Protein AF-A0A836V8T8-F1 (afdb_monomer_lite)

Radius of gyration: 17.78 Å; chains: 1; bounding box: 38×40×52 Å

Structure (mmCIF, N/CA/C/O backbone):
data_AF-A0A836V8T8-F1
#
_entry.id   AF-A0A836V8T8-F1
#
loop_
_atom_site.group_PDB
_atom_site.id
_atom_site.type_symbol
_atom_site.label_atom_id
_atom_site.label_alt_id
_atom_site.label_comp_id
_atom_site.label_asym_id
_atom_site.label_entity_id
_atom_site.label_seq_id
_atom_site.pdbx_PDB_ins_code
_atom_site.Cartn_x
_atom_site.Cartn_y
_atom_site.Cartn_z
_atom_site.occupancy
_atom_site.B_iso_or_equiv
_atom_site.auth_seq_id
_atom_site.auth_comp_id
_atom_site.auth_asym_id
_atom_site.auth_atom_id
_atom_site.pdbx_PDB_model_num
ATOM 1 N N . MET A 1 1 ? 6.131 17.031 -3.595 1.00 40.25 1 MET A N 1
ATOM 2 C CA . MET A 1 1 ? 5.279 16.544 -2.490 1.00 40.25 1 MET A CA 1
ATOM 3 C C . MET A 1 1 ? 6.174 15.685 -1.620 1.00 40.25 1 MET A C 1
ATOM 5 O O . MET A 1 1 ? 6.886 14.869 -2.182 1.00 40.25 1 MET A O 1
ATOM 9 N N . SER A 1 2 ? 6.273 15.954 -0.319 1.00 42.31 2 SER A N 1
ATOM 10 C CA . SER A 1 2 ? 7.104 15.140 0.577 1.00 42.31 2 SER A CA 1
ATOM 11 C C . SER A 1 2 ? 6.398 13.811 0.820 1.00 42.31 2 SER A C 1
ATOM 13 O O . SER A 1 2 ? 5.284 13.827 1.346 1.00 42.31 2 SER A O 1
ATOM 15 N N . ASP A 1 3 ? 7.026 12.704 0.430 1.00 48.69 3 ASP A N 1
ATOM 16 C CA . ASP A 1 3 ? 6.545 11.359 0.740 1.00 48.69 3 ASP A CA 1
ATOM 17 C C . ASP A 1 3 ? 6.475 11.228 2.273 1.00 48.69 3 ASP A C 1
ATOM 19 O O . ASP A 1 3 ? 7.475 11.377 2.979 1.00 48.69 3 ASP A O 1
ATOM 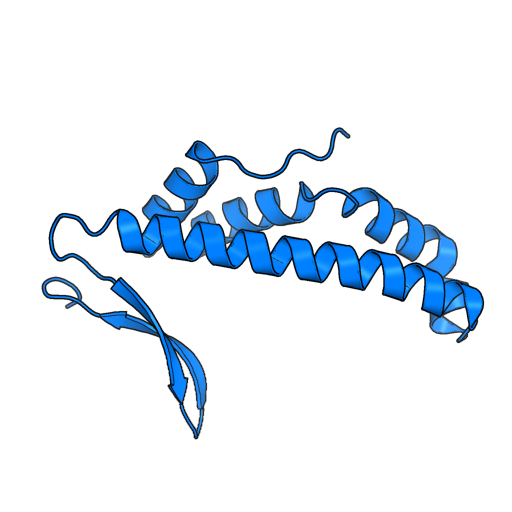23 N N . LYS A 1 4 ? 5.262 11.071 2.807 1.00 56.50 4 LYS A N 1
ATOM 24 C CA . LYS A 1 4 ? 5.008 10.893 4.238 1.00 56.50 4 LYS A CA 1
ATOM 25 C C . LYS A 1 4 ? 4.372 9.528 4.419 1.00 56.50 4 LYS A C 1
ATOM 27 O O . LYS A 1 4 ? 3.202 9.343 4.090 1.00 56.50 4 LYS A O 1
ATOM 32 N N . THR A 1 5 ? 5.123 8.603 5.004 1.00 63.19 5 THR A N 1
ATOM 33 C CA . THR A 1 5 ? 4.573 7.341 5.494 1.00 63.19 5 THR A CA 1
ATOM 34 C C . THR A 1 5 ? 3.482 7.622 6.524 1.00 63.19 5 THR A C 1
ATOM 36 O O . THR A 1 5 ? 3.615 8.533 7.349 1.00 63.19 5 THR A O 1
ATOM 39 N N . CYS A 1 6 ? 2.407 6.836 6.506 1.00 70.44 6 CYS A N 1
ATOM 40 C CA . CYS A 1 6 ? 1.435 6.887 7.590 1.00 70.44 6 CYS A CA 1
ATOM 41 C C . CYS A 1 6 ? 2.095 6.542 8.924 1.00 70.44 6 CYS A C 1
ATOM 43 O O . CYS A 1 6 ? 2.920 5.636 9.012 1.00 70.44 6 CYS A O 1
ATOM 45 N N . GLY A 1 7 ? 1.749 7.317 9.946 1.00 68.75 7 GLY A N 1
ATOM 46 C CA . GLY A 1 7 ? 2.189 7.115 11.312 1.00 68.75 7 GLY A CA 1
ATOM 47 C C . GLY A 1 7 ? 1.087 6.499 12.176 1.00 68.75 7 GLY A C 1
ATOM 48 O O . GLY A 1 7 ? -0.025 6.246 11.700 1.00 68.75 7 GLY A O 1
ATOM 49 N N . PRO A 1 8 ? 1.370 6.315 13.476 1.00 68.75 8 PRO A N 1
ATOM 50 C CA . PRO A 1 8 ? 0.461 5.658 14.414 1.00 68.75 8 PRO A CA 1
ATOM 51 C C . PRO A 1 8 ? -0.963 6.233 14.408 1.00 68.75 8 PRO A C 1
ATOM 53 O O . PRO A 1 8 ? -1.926 5.482 14.318 1.00 68.75 8 PRO A O 1
ATOM 56 N N . ALA A 1 9 ? -1.112 7.562 14.377 1.00 73.12 9 ALA A N 1
ATOM 57 C CA . ALA A 1 9 ? -2.424 8.214 14.372 1.00 73.12 9 ALA A CA 1
ATOM 58 C C . ALA A 1 9 ? -3.270 7.899 13.120 1.00 73.12 9 ALA A C 1
ATOM 60 O O . ALA A 1 9 ? -4.497 7.833 13.203 1.00 73.12 9 ALA A O 1
ATOM 61 N N . GLN A 1 10 ? -2.646 7.696 11.953 1.00 79.94 10 GLN A N 1
ATOM 62 C CA . GLN A 1 10 ? -3.378 7.277 10.754 1.00 79.94 10 GLN A CA 1
ATOM 63 C C . GLN A 1 10 ? -3.787 5.807 10.827 1.00 79.94 10 GLN A C 1
ATOM 65 O O . GLN A 1 10 ? -4.901 5.474 10.425 1.00 79.94 10 GLN A O 1
ATOM 70 N N . PHE A 1 11 ? -2.929 4.940 11.369 1.00 75.06 11 PHE A N 1
ATOM 71 C CA . PHE A 1 11 ? -3.286 3.539 11.607 1.00 75.06 11 PHE A CA 1
ATOM 72 C C . PHE A 1 11 ? -4.447 3.422 12.590 1.00 75.06 11 PHE A C 1
ATOM 74 O O . PHE A 1 11 ? -5.369 2.644 12.360 1.00 75.06 11 PHE A O 1
ATOM 81 N N . ASP A 1 12 ? -4.460 4.272 13.613 1.00 69.25 12 ASP A N 1
ATOM 82 C CA . ASP A 1 12 ? -5.550 4.361 14.576 1.00 69.25 12 ASP A CA 1
ATOM 83 C C . ASP A 1 12 ? -6.872 4.767 13.915 1.00 69.25 12 ASP A C 1
ATOM 85 O O . ASP A 1 12 ? -7.904 4.147 14.161 1.00 69.25 12 ASP A O 1
ATOM 89 N N . ALA A 1 13 ? -6.846 5.772 13.036 1.00 77.69 13 ALA A N 1
ATOM 90 C CA . ALA A 1 13 ? -8.029 6.196 12.292 1.00 77.69 13 ALA A CA 1
ATOM 91 C C . ALA A 1 13 ? -8.547 5.096 11.347 1.00 77.69 13 ALA A C 1
ATOM 93 O O . ALA A 1 13 ? -9.757 4.889 11.254 1.00 77.69 13 ALA A O 1
ATOM 94 N N . ILE A 1 14 ? -7.645 4.369 10.676 1.00 75.38 14 ILE A N 1
ATOM 95 C CA . ILE A 1 14 ? -7.999 3.228 9.818 1.00 75.38 14 ILE A CA 1
ATOM 96 C C . ILE A 1 14 ? -8.662 2.128 10.651 1.00 75.38 14 ILE A C 1
ATOM 98 O O . ILE A 1 14 ? -9.737 1.655 10.285 1.00 75.38 14 ILE A O 1
ATOM 102 N N . ALA A 1 15 ? -8.060 1.757 11.782 1.00 71.25 15 ALA A N 1
ATOM 103 C CA . ALA A 1 15 ? -8.590 0.726 12.668 1.00 71.25 15 ALA A CA 1
ATOM 104 C C . ALA A 1 15 ? -9.988 1.087 13.197 1.00 71.25 15 ALA A C 1
ATOM 106 O O . ALA A 1 15 ? -10.884 0.246 13.176 1.00 71.25 15 ALA A O 1
ATOM 107 N N . THR A 1 16 ? -10.212 2.342 13.599 1.00 76.56 16 THR A N 1
ATOM 108 C CA . THR A 1 16 ? -11.538 2.820 14.024 1.00 76.56 16 THR A CA 1
ATOM 109 C C . THR A 1 16 ? -12.582 2.650 12.921 1.00 76.56 16 THR A C 1
ATOM 111 O O . THR A 1 16 ? -13.634 2.068 13.165 1.00 76.56 16 THR A O 1
ATOM 114 N N . GLN A 1 17 ? -12.285 3.081 11.690 1.00 77.06 17 GLN A N 1
ATOM 115 C CA . GLN A 1 17 ? -13.235 2.961 10.576 1.00 77.06 17 GLN A CA 1
ATOM 116 C C . GLN A 1 17 ? -13.510 1.503 10.181 1.00 77.06 17 GLN A C 1
ATOM 118 O O . GLN A 1 17 ? -14.641 1.165 9.835 1.00 77.06 17 GLN A O 1
ATOM 123 N N . LEU A 1 18 ? -12.503 0.625 10.260 1.00 72.88 18 LEU A N 1
ATOM 124 C CA . LEU A 1 18 ? -12.687 -0.812 10.041 1.00 72.88 18 LEU A CA 1
ATOM 125 C C . LEU A 1 18 ? -13.603 -1.435 11.105 1.00 72.88 18 LEU A C 1
ATOM 127 O O . LEU A 1 18 ? -14.496 -2.203 10.749 1.00 72.88 18 LEU A O 1
ATOM 131 N N . ASN A 1 19 ? -13.431 -1.061 12.376 1.00 66.56 19 ASN A N 1
ATOM 132 C CA . ASN A 1 19 ? -14.265 -1.535 13.487 1.00 66.56 19 ASN A CA 1
ATOM 133 C C . ASN A 1 19 ? -15.711 -1.029 13.409 1.00 66.56 19 ASN A C 1
ATOM 135 O O . ASN A 1 19 ? -16.634 -1.737 13.794 1.00 66.56 19 ASN A O 1
ATOM 139 N N . GLU A 1 20 ? -15.921 0.170 12.871 1.00 76.06 20 GLU A N 1
ATOM 140 C CA . GLU A 1 20 ? -17.251 0.733 12.606 1.00 76.06 20 GLU A CA 1
ATOM 141 C C . GLU A 1 20 ? -17.924 0.118 11.361 1.00 76.06 20 GLU A C 1
ATOM 143 O O . GLU A 1 20 ? -19.030 0.508 10.991 1.00 76.06 20 GLU A O 1
ATOM 148 N N . GLY A 1 21 ? -17.260 -0.821 10.670 1.00 72.50 21 GLY A N 1
ATOM 149 C CA . GLY A 1 21 ? -17.741 -1.406 9.416 1.00 72.50 21 GLY A CA 1
ATOM 150 C C . GLY A 1 21 ? -17.694 -0.440 8.224 1.00 72.50 21 GLY A C 1
ATOM 151 O O . GLY A 1 21 ? -18.146 -0.780 7.127 1.00 72.50 21 GLY A O 1
ATOM 152 N N . ASN A 1 22 ? -17.113 0.750 8.393 1.00 78.44 22 ASN A N 1
ATOM 153 C CA . ASN A 1 22 ? -17.041 1.791 7.375 1.00 78.44 22 ASN A CA 1
ATOM 154 C C . ASN A 1 22 ? -15.874 1.553 6.406 1.00 78.44 22 ASN A C 1
ATOM 156 O O . ASN A 1 22 ? -14.855 2.252 6.396 1.00 78.44 22 ASN A O 1
ATOM 160 N N . ARG A 1 23 ? -16.042 0.546 5.543 1.00 77.62 23 ARG A N 1
ATOM 161 C CA . ARG A 1 23 ? -15.024 0.131 4.564 1.00 77.62 23 ARG A CA 1
ATOM 162 C C . ARG A 1 23 ? -14.623 1.249 3.597 1.00 77.62 23 ARG A C 1
ATOM 164 O O . ARG A 1 23 ? -13.455 1.347 3.238 1.00 77.62 23 ARG A O 1
ATOM 171 N N . ASN A 1 24 ? -15.552 2.124 3.209 1.00 81.75 24 ASN A N 1
ATOM 172 C CA . ASN A 1 24 ? -15.264 3.226 2.284 1.00 81.75 24 ASN A CA 1
ATOM 173 C C . ASN A 1 24 ? -14.346 4.286 2.914 1.00 81.75 24 ASN A C 1
ATOM 175 O O . ASN A 1 24 ? -13.391 4.744 2.277 1.00 81.75 24 ASN A O 1
ATOM 179 N N . ALA A 1 25 ? -14.599 4.655 4.172 1.00 76.12 25 ALA A N 1
ATOM 180 C CA . ALA A 1 25 ? -13.731 5.576 4.898 1.00 76.12 25 ALA A CA 1
ATOM 181 C C . ALA A 1 25 ? -12.362 4.952 5.200 1.00 76.12 25 ALA A C 1
ATOM 183 O O . ALA A 1 25 ? -11.341 5.609 4.984 1.00 76.12 25 ALA A O 1
ATOM 184 N N . ALA A 1 26 ? -12.323 3.677 5.606 1.00 73.88 26 ALA A N 1
ATOM 185 C CA . ALA A 1 26 ? -11.071 2.950 5.806 1.00 73.88 26 ALA A CA 1
ATOM 186 C C . ALA A 1 26 ? -10.226 2.908 4.519 1.00 73.88 26 ALA A C 1
ATOM 188 O O . ALA A 1 26 ? -9.061 3.299 4.544 1.00 73.88 26 ALA A O 1
ATOM 189 N N . ASN A 1 27 ? -10.821 2.556 3.373 1.00 78.12 27 ASN A N 1
ATOM 190 C CA . ASN A 1 27 ? -10.133 2.536 2.075 1.00 78.12 27 ASN A CA 1
ATOM 191 C C . ASN A 1 27 ? -9.604 3.917 1.673 1.00 78.12 27 ASN A C 1
ATOM 193 O O . ASN A 1 27 ? -8.501 4.035 1.147 1.00 78.12 27 ASN A O 1
ATOM 197 N N . THR A 1 28 ? -10.355 4.982 1.959 1.00 87.31 28 THR A N 1
ATOM 198 C CA . THR A 1 28 ? -9.903 6.355 1.691 1.00 87.31 28 THR A CA 1
ATOM 199 C C . THR A 1 28 ? -8.653 6.702 2.503 1.00 87.31 28 THR A C 1
ATOM 201 O O . THR A 1 28 ? -7.737 7.343 1.988 1.00 87.31 28 THR A O 1
ATOM 204 N N . LEU A 1 29 ? -8.596 6.283 3.769 1.00 83.62 29 LEU A N 1
ATOM 205 C CA . LEU A 1 29 ? -7.439 6.502 4.636 1.00 83.62 29 LEU A CA 1
ATOM 206 C C . LEU A 1 29 ? -6.240 5.641 4.217 1.00 83.62 29 LEU A C 1
ATOM 208 O O . LEU A 1 29 ? -5.128 6.158 4.141 1.00 83.62 29 LEU A O 1
ATOM 212 N N . ILE A 1 30 ? -6.469 4.373 3.869 1.00 81.19 30 ILE A N 1
ATOM 213 C CA . ILE A 1 30 ? -5.435 3.459 3.365 1.00 81.19 30 ILE A CA 1
ATOM 214 C C . ILE A 1 30 ? -4.829 4.002 2.067 1.00 81.19 30 ILE A C 1
ATOM 216 O O . ILE A 1 30 ? -3.613 4.131 1.976 1.00 81.19 30 ILE A O 1
ATOM 220 N N . ASN A 1 31 ? -5.652 4.442 1.110 1.00 81.50 31 ASN A N 1
ATOM 221 C CA . ASN A 1 31 ? -5.168 5.021 -0.146 1.00 81.50 31 ASN A CA 1
ATOM 222 C C . ASN A 1 31 ? -4.294 6.261 0.083 1.00 81.50 31 ASN A C 1
ATOM 224 O O . ASN A 1 31 ? -3.295 6.448 -0.607 1.00 81.50 31 ASN A O 1
ATOM 228 N N . LYS A 1 32 ? -4.624 7.096 1.078 1.00 83.75 32 LYS A N 1
ATOM 229 C CA . LYS A 1 32 ? -3.769 8.230 1.466 1.00 83.75 32 LYS A CA 1
ATOM 230 C C . LYS A 1 32 ? -2.413 7.764 2.001 1.00 83.75 32 LYS A C 1
ATOM 232 O O . LYS A 1 32 ? -1.413 8.412 1.711 1.00 83.75 32 LYS A O 1
ATOM 237 N N . CYS A 1 33 ? -2.372 6.660 2.748 1.00 81.50 33 CYS A N 1
ATOM 238 C CA . CYS A 1 33 ? -1.125 6.058 3.219 1.00 81.50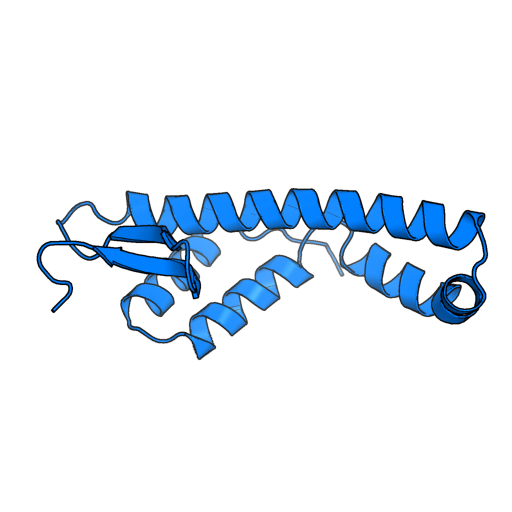 33 CYS A CA 1
ATOM 239 C C . CYS A 1 33 ? -0.287 5.494 2.071 1.00 81.50 33 CYS A C 1
ATOM 241 O O . CYS A 1 33 ? 0.905 5.781 2.005 1.00 81.50 33 CYS A O 1
ATOM 243 N N . THR A 1 34 ? -0.906 4.747 1.154 1.00 79.50 34 THR A N 1
ATOM 244 C CA . THR A 1 34 ? -0.223 4.128 0.010 1.00 79.50 34 THR A CA 1
ATOM 245 C C . THR A 1 34 ? 0.349 5.177 -0.943 1.00 79.50 34 THR A C 1
ATOM 247 O O . THR A 1 34 ? 1.497 5.073 -1.361 1.00 79.50 34 THR A O 1
ATOM 250 N N . LEU A 1 35 ? -0.404 6.245 -1.232 1.00 79.88 35 LEU A N 1
ATOM 251 C CA . LEU A 1 35 ? 0.078 7.360 -2.059 1.00 79.88 35 LEU A CA 1
ATOM 252 C C . LEU A 1 35 ? 1.173 8.193 -1.374 1.00 79.88 35 LEU A C 1
ATOM 254 O O . LEU A 1 35 ? 1.886 8.930 -2.048 1.00 79.88 35 LEU A O 1
ATOM 258 N N . GLY A 1 36 ? 1.291 8.098 -0.047 1.00 78.06 36 GLY A N 1
ATOM 259 C CA . GLY A 1 36 ? 2.335 8.751 0.740 1.00 78.06 36 GLY A CA 1
ATOM 260 C C . GLY A 1 36 ? 3.614 7.925 0.898 1.00 78.06 36 GLY A C 1
ATOM 261 O O . GLY A 1 36 ? 4.560 8.418 1.515 1.00 78.06 36 GLY A O 1
ATOM 262 N N . LEU A 1 37 ? 3.654 6.690 0.382 1.00 80.31 37 LEU A N 1
ATOM 263 C CA . LEU A 1 37 ? 4.829 5.829 0.484 1.00 80.31 37 LEU A CA 1
ATOM 264 C C . LEU A 1 37 ? 6.033 6.438 -0.260 1.00 80.31 37 LEU A C 1
ATOM 266 O O . LEU A 1 37 ? 5.870 6.943 -1.376 1.00 80.31 37 LEU A O 1
ATOM 270 N N . PRO A 1 38 ? 7.241 6.384 0.331 1.00 78.50 38 PRO A N 1
ATOM 271 C CA . PRO A 1 38 ? 8.473 6.786 -0.333 1.00 78.50 38 PRO A CA 1
ATOM 272 C C . PRO A 1 38 ? 8.616 6.152 -1.714 1.00 78.50 38 PRO A C 1
ATOM 274 O O . PRO A 1 38 ? 8.593 4.934 -1.866 1.00 78.50 38 PRO A O 1
ATOM 277 N N . GLY A 1 39 ? 8.767 6.989 -2.738 1.00 73.75 39 GLY A N 1
ATOM 278 C CA . GLY A 1 39 ? 8.911 6.512 -4.111 1.00 73.75 39 GLY A CA 1
ATOM 279 C C . GLY A 1 39 ? 7.595 6.228 -4.841 1.00 73.75 39 GLY A C 1
ATOM 280 O O . GLY A 1 39 ? 7.645 6.003 -6.046 1.00 73.75 39 GLY A O 1
ATOM 281 N N . ALA A 1 40 ? 6.419 6.347 -4.208 1.00 80.19 40 ALA A N 1
ATOM 282 C CA . ALA A 1 40 ? 5.128 6.262 -4.907 1.00 80.19 40 ALA A CA 1
ATOM 283 C C . ALA A 1 40 ? 5.021 7.340 -5.998 1.00 80.19 40 ALA A C 1
ATOM 285 O O . ALA A 1 40 ? 4.703 7.062 -7.155 1.00 80.19 40 ALA A O 1
ATOM 286 N N . THR A 1 41 ? 5.381 8.581 -5.657 1.00 80.88 41 THR A N 1
ATOM 287 C CA . THR A 1 41 ? 5.431 9.694 -6.614 1.00 80.88 41 THR A CA 1
ATOM 288 C C . THR A 1 41 ? 6.440 9.432 -7.737 1.00 80.88 41 THR A C 1
ATOM 290 O O . THR A 1 41 ? 6.177 9.746 -8.899 1.00 80.88 41 THR A O 1
ATOM 293 N N . ALA A 1 42 ? 7.602 8.864 -7.402 1.00 78.38 42 ALA A N 1
ATOM 294 C CA . ALA A 1 42 ? 8.639 8.533 -8.375 1.00 78.38 42 ALA A CA 1
ATOM 295 C C . ALA A 1 42 ? 8.171 7.430 -9.334 1.00 78.38 42 ALA A C 1
ATOM 297 O O . ALA A 1 42 ? 8.340 7.584 -10.538 1.00 78.38 42 ALA A O 1
ATOM 298 N N . TYR A 1 43 ? 7.500 6.395 -8.823 1.00 79.62 43 TYR A N 1
ATOM 299 C CA . TYR A 1 43 ? 6.889 5.327 -9.610 1.00 79.62 43 TYR A CA 1
ATOM 300 C C . TYR A 1 43 ? 5.880 5.871 -10.623 1.00 79.62 43 TYR A C 1
ATOM 302 O O . TYR A 1 43 ? 6.011 5.620 -11.818 1.00 79.62 43 TYR A O 1
ATOM 310 N N . PHE A 1 44 ? 4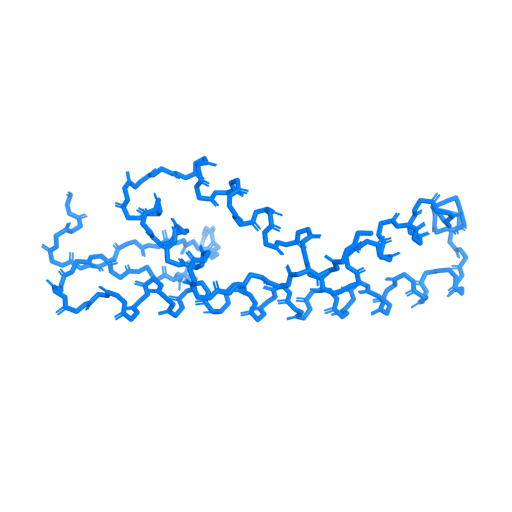.907 6.674 -10.177 1.00 78.62 44 PHE A N 1
ATOM 311 C CA . PHE A 1 44 ? 3.900 7.231 -11.085 1.00 78.62 44 PHE A CA 1
ATOM 312 C C . PHE A 1 44 ? 4.507 8.187 -12.116 1.00 78.62 44 PHE A C 1
ATOM 314 O O . PHE A 1 44 ? 4.054 8.226 -13.260 1.00 78.62 44 PHE A O 1
ATOM 321 N N . ASN A 1 45 ? 5.541 8.947 -11.745 1.00 83.00 45 ASN A N 1
ATOM 322 C CA . ASN A 1 45 ? 6.248 9.811 -12.686 1.00 83.00 45 ASN A CA 1
ATOM 323 C C . ASN A 1 45 ? 7.076 9.021 -13.702 1.00 83.00 45 ASN A C 1
ATOM 325 O O . ASN A 1 45 ? 7.041 9.372 -14.879 1.00 83.00 45 ASN A O 1
ATOM 329 N N . ASP A 1 46 ? 7.780 7.974 -13.272 1.00 80.81 46 ASP A N 1
ATOM 330 C CA . ASP A 1 46 ? 8.546 7.091 -14.153 1.00 80.81 46 ASP A CA 1
ATOM 331 C C . ASP A 1 46 ? 7.618 6.366 -15.126 1.00 80.81 46 ASP A C 1
ATOM 333 O O . ASP A 1 46 ? 7.833 6.429 -16.335 1.00 80.81 46 ASP A O 1
ATOM 337 N N . PHE A 1 47 ? 6.519 5.799 -14.620 1.00 80.25 47 PHE A N 1
ATOM 338 C CA . PHE A 1 47 ? 5.485 5.200 -15.453 1.00 80.25 47 PHE A CA 1
ATOM 339 C C . PHE A 1 47 ? 4.925 6.221 -16.446 1.00 80.25 47 PHE A C 1
ATOM 341 O O . PHE A 1 47 ? 4.875 5.944 -17.632 1.00 80.25 47 PHE A O 1
ATOM 348 N N . ARG A 1 48 ? 4.575 7.441 -16.023 1.00 82.00 48 ARG A N 1
ATOM 349 C CA . ARG A 1 48 ? 4.050 8.473 -16.935 1.00 82.00 48 ARG A CA 1
ATOM 350 C C . ARG A 1 48 ? 5.055 8.893 -18.014 1.00 82.00 48 ARG A C 1
ATOM 352 O O . ARG A 1 48 ? 4.643 9.181 -19.132 1.00 82.00 48 ARG A O 1
ATOM 359 N N . GLN A 1 49 ? 6.339 8.993 -17.680 1.00 85.12 49 GLN A N 1
ATOM 360 C CA . GLN A 1 49 ? 7.380 9.439 -18.615 1.00 85.12 49 GLN A CA 1
ATOM 361 C C . GLN A 1 49 ? 7.836 8.328 -19.561 1.00 85.12 49 GLN A C 1
ATOM 363 O O . GLN A 1 49 ? 8.174 8.610 -20.705 1.00 85.12 49 GLN A O 1
ATOM 368 N N . ASN A 1 50 ? 7.826 7.080 -19.094 1.00 82.44 50 ASN A N 1
ATOM 369 C CA . ASN A 1 50 ? 8.339 5.927 -19.825 1.00 82.44 50 ASN A CA 1
ATOM 370 C C . ASN A 1 50 ? 7.237 4.950 -20.262 1.00 82.44 50 ASN A C 1
ATOM 372 O O . ASN A 1 50 ? 7.568 3.900 -20.800 1.00 82.44 50 ASN A O 1
ATOM 376 N N . ALA A 1 51 ? 5.949 5.267 -20.075 1.00 80.75 51 ALA A N 1
ATOM 377 C CA . ALA A 1 51 ? 4.821 4.377 -20.383 1.00 80.75 51 ALA A CA 1
ATOM 378 C C . ALA A 1 51 ? 4.882 3.841 -21.810 1.00 80.75 51 ALA A C 1
ATOM 380 O O . ALA A 1 51 ? 4.692 2.651 -22.020 1.00 80.75 51 ALA A O 1
ATOM 381 N N . GLU A 1 52 ? 5.182 4.699 -22.783 1.00 86.44 52 GLU A N 1
ATOM 382 C CA . GLU A 1 52 ? 5.291 4.292 -24.182 1.00 86.44 52 GLU A CA 1
ATOM 383 C C . GLU A 1 52 ? 6.446 3.303 -24.395 1.00 86.44 52 GLU A C 1
ATOM 385 O O . GLU A 1 52 ? 6.265 2.272 -25.034 1.00 86.44 52 GLU A O 1
ATOM 390 N N . ALA A 1 53 ? 7.610 3.548 -23.786 1.00 83.69 53 ALA A N 1
ATOM 391 C CA . ALA A 1 53 ? 8.744 2.626 -23.835 1.00 83.69 53 ALA A CA 1
ATOM 392 C C . ALA A 1 53 ? 8.447 1.300 -23.110 1.00 83.69 53 ALA A C 1
ATOM 394 O O . ALA A 1 53 ? 8.822 0.237 -23.596 1.00 83.69 53 ALA A O 1
ATOM 395 N N . ILE A 1 54 ? 7.733 1.345 -21.981 1.00 81.44 54 ILE A N 1
ATOM 396 C CA . ILE A 1 54 ? 7.297 0.163 -21.224 1.00 81.44 54 ILE A CA 1
ATOM 397 C C . ILE A 1 54 ? 6.300 -0.662 -22.047 1.00 81.44 54 ILE A C 1
ATOM 399 O O . ILE A 1 54 ? 6.483 -1.868 -22.190 1.00 81.44 54 ILE A O 1
ATOM 403 N N . VAL A 1 55 ? 5.280 -0.024 -22.631 1.00 82.75 55 VAL A N 1
ATOM 404 C CA . VAL A 1 55 ? 4.270 -0.679 -23.480 1.00 82.75 55 VAL A CA 1
ATOM 405 C C . VAL A 1 55 ? 4.907 -1.276 -24.735 1.00 82.75 55 VAL A C 1
ATOM 407 O O . VAL A 1 55 ? 4.531 -2.369 -25.148 1.00 82.75 55 VAL A O 1
ATOM 410 N N . ASN A 1 56 ? 5.912 -0.605 -25.298 1.00 88.62 56 ASN A N 1
ATOM 411 C CA . ASN A 1 56 ? 6.671 -1.098 -26.446 1.00 88.62 56 ASN A CA 1
ATOM 412 C C . ASN A 1 56 ? 7.753 -2.131 -26.073 1.00 88.62 56 ASN A C 1
ATOM 414 O O . ASN A 1 56 ? 8.479 -2.598 -26.950 1.00 88.62 56 ASN A O 1
ATOM 418 N N . GLY A 1 57 ? 7.864 -2.514 -24.797 1.00 83.19 57 GLY A N 1
ATOM 419 C CA . GLY A 1 57 ? 8.741 -3.594 -24.351 1.00 83.19 57 GLY A CA 1
ATOM 420 C C . GLY A 1 57 ? 10.226 -3.232 -24.274 1.00 83.19 57 GLY A C 1
ATOM 421 O O . GLY A 1 57 ? 11.067 -4.119 -24.421 1.00 83.19 57 GLY A O 1
ATOM 422 N N . ASP A 1 58 ? 10.580 -1.967 -24.019 1.00 91.44 58 ASP A N 1
ATOM 423 C CA . ASP A 1 58 ? 11.968 -1.552 -23.782 1.00 91.44 58 ASP A CA 1
ATOM 424 C C . ASP A 1 58 ? 12.535 -2.231 -22.511 1.00 91.44 58 ASP A C 1
ATOM 426 O O . ASP A 1 58 ? 12.062 -1.970 -21.395 1.00 91.44 58 ASP A O 1
ATOM 430 N N . PRO A 1 59 ? 13.574 -3.086 -22.623 1.00 87.06 59 PRO A N 1
ATOM 431 C CA . PRO A 1 59 ? 14.078 -3.862 -21.487 1.00 87.06 59 PRO A CA 1
ATOM 432 C C . PRO A 1 59 ? 14.744 -3.036 -20.380 1.00 87.06 59 PRO A C 1
ATOM 434 O O . PRO A 1 59 ? 14.916 -3.536 -19.264 1.00 87.06 59 PRO A O 1
ATOM 437 N N . ALA A 1 60 ? 15.201 -1.818 -20.678 1.00 85.75 60 ALA A N 1
ATOM 438 C CA . ALA A 1 60 ? 15.806 -0.923 -19.699 1.00 85.75 60 ALA A CA 1
ATOM 439 C C . ALA A 1 60 ? 14.729 -0.123 -18.956 1.00 85.75 60 ALA A C 1
ATOM 441 O O . ALA A 1 60 ? 14.832 0.045 -17.741 1.00 85.75 60 ALA A O 1
ATOM 442 N N . ALA A 1 61 ? 13.685 0.325 -19.658 1.00 81.88 61 ALA A N 1
ATOM 443 C CA . ALA A 1 61 ? 12.518 0.958 -19.051 1.00 81.88 61 ALA A CA 1
ATOM 444 C C . ALA A 1 61 ? 11.758 -0.021 -18.146 1.00 81.88 61 ALA A C 1
ATOM 446 O O . ALA A 1 61 ? 11.468 0.317 -17.000 1.00 81.88 61 ALA A O 1
ATOM 447 N N . MET A 1 62 ? 11.535 -1.259 -18.607 1.00 81.25 62 MET A N 1
ATOM 448 C CA . MET A 1 62 ? 10.883 -2.301 -17.805 1.00 81.25 62 MET A CA 1
ATOM 449 C C . MET A 1 62 ? 11.659 -2.612 -16.519 1.00 81.25 62 MET A C 1
ATOM 451 O O . MET A 1 62 ? 11.074 -2.562 -15.443 1.00 81.25 62 MET A O 1
ATOM 455 N N . ARG A 1 63 ? 12.981 -2.839 -16.591 1.00 84.88 63 ARG A N 1
ATOM 456 C CA . ARG A 1 63 ? 13.804 -3.130 -15.396 1.00 84.88 6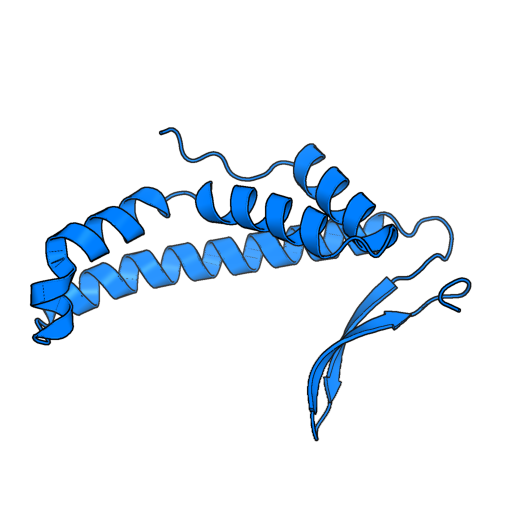3 ARG A CA 1
ATOM 457 C C . ARG A 1 63 ? 13.826 -1.994 -14.375 1.00 84.88 63 ARG A C 1
ATOM 459 O O . ARG A 1 63 ? 13.824 -2.256 -13.175 1.00 84.88 63 ARG A O 1
ATOM 466 N N . ARG A 1 64 ? 13.875 -0.736 -14.827 1.00 81.00 64 ARG A N 1
ATOM 467 C CA . ARG A 1 64 ? 13.806 0.420 -13.917 1.00 81.00 64 ARG A CA 1
ATOM 468 C C . ARG A 1 64 ? 12.448 0.490 -13.227 1.00 81.00 64 ARG A C 1
ATOM 470 O O . ARG A 1 64 ? 12.404 0.585 -12.003 1.00 81.00 64 ARG A O 1
ATOM 477 N N . SER A 1 65 ? 11.370 0.387 -14.004 1.00 77.69 65 SER A N 1
ATOM 478 C CA . SER A 1 65 ? 10.001 0.429 -13.487 1.00 77.69 65 SER A CA 1
ATOM 479 C C . SER A 1 65 ? 9.735 -0.712 -12.498 1.00 77.69 65 SER A C 1
ATOM 481 O O . SER A 1 65 ? 9.173 -0.484 -11.430 1.00 77.69 65 SER A O 1
ATOM 483 N N . GLU A 1 66 ? 10.231 -1.917 -12.793 1.00 82.38 66 GLU A N 1
ATOM 484 C CA . GLU A 1 66 ? 10.154 -3.089 -11.917 1.00 82.38 66 GLU A CA 1
ATOM 485 C C . GLU A 1 66 ? 10.921 -2.891 -10.600 1.00 8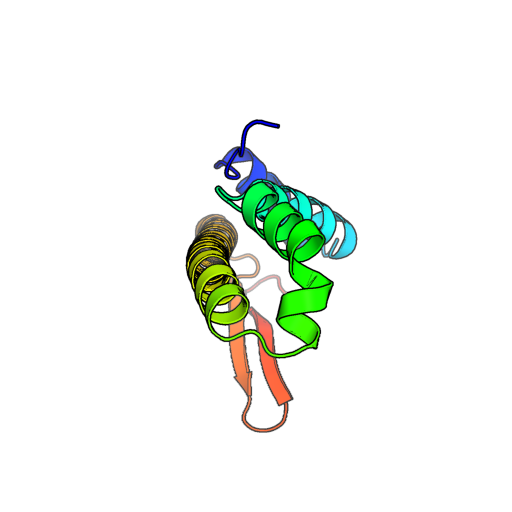2.38 66 GLU A C 1
ATOM 487 O O . GLU A 1 66 ? 10.418 -3.248 -9.537 1.00 82.38 66 GLU A O 1
ATOM 492 N N . GLY A 1 67 ? 12.112 -2.284 -10.636 1.00 81.31 67 GLY A N 1
ATOM 493 C CA . GLY A 1 67 ? 12.878 -1.971 -9.426 1.00 81.31 67 GLY A CA 1
ATOM 494 C C . GLY A 1 67 ? 12.115 -1.048 -8.472 1.00 81.31 67 GLY A C 1
ATOM 495 O O . GLY A 1 67 ? 11.980 -1.359 -7.289 1.00 81.31 67 GLY A O 1
ATOM 496 N N . ILE A 1 68 ? 11.555 0.044 -9.003 1.00 78.19 68 ILE A N 1
ATOM 497 C CA . ILE A 1 68 ? 10.760 1.005 -8.222 1.00 78.19 68 ILE A CA 1
ATOM 498 C C . ILE A 1 68 ? 9.461 0.347 -7.725 1.00 78.19 68 ILE A C 1
ATOM 500 O O . ILE A 1 68 ? 9.078 0.519 -6.568 1.00 78.19 68 ILE A O 1
ATOM 504 N N . PHE A 1 69 ? 8.801 -0.444 -8.577 1.00 81.31 69 PHE A N 1
ATOM 505 C CA . PHE A 1 69 ? 7.593 -1.182 -8.214 1.00 81.31 69 PHE A CA 1
ATOM 506 C C . PHE A 1 69 ? 7.841 -2.166 -7.068 1.00 81.31 69 PHE A C 1
ATOM 508 O O . PHE A 1 69 ? 7.065 -2.209 -6.119 1.00 81.31 69 PHE A O 1
ATOM 515 N N . ASN A 1 70 ? 8.930 -2.935 -7.122 1.00 81.38 70 ASN A N 1
ATOM 516 C CA . ASN A 1 70 ? 9.264 -3.912 -6.088 1.00 81.38 70 ASN A CA 1
ATOM 517 C C . ASN A 1 70 ? 9.538 -3.249 -4.733 1.00 81.38 70 ASN A C 1
ATOM 519 O O . ASN A 1 70 ? 9.137 -3.782 -3.694 1.00 81.38 70 ASN A O 1
ATOM 523 N N . GLU A 1 71 ? 10.189 -2.085 -4.727 1.00 83.50 71 GLU A N 1
ATOM 524 C CA . GLU A 1 71 ? 10.389 -1.301 -3.508 1.00 83.50 71 GLU A CA 1
ATOM 525 C C . GLU A 1 71 ? 9.053 -0.805 -2.942 1.00 83.50 71 GLU A C 1
ATOM 527 O O . GLU A 1 71 ? 8.762 -1.034 -1.764 1.00 83.50 71 GLU A O 1
ATOM 532 N N . LEU A 1 72 ? 8.194 -0.233 -3.790 1.00 79.44 72 LEU A N 1
ATOM 533 C CA . LEU A 1 72 ? 6.865 0.228 -3.394 1.00 79.44 72 LEU A CA 1
ATOM 534 C C . LEU A 1 72 ? 5.996 -0.924 -2.864 1.00 79.44 72 LEU A C 1
ATOM 536 O O . LEU A 1 72 ? 5.376 -0.796 -1.812 1.00 79.44 72 LEU A O 1
ATOM 540 N N . ALA A 1 73 ? 6.011 -2.079 -3.529 1.00 79.75 73 ALA A N 1
ATOM 541 C CA . ALA A 1 73 ? 5.268 -3.271 -3.127 1.00 79.75 73 ALA A CA 1
ATOM 542 C C . ALA A 1 73 ? 5.778 -3.872 -1.805 1.00 79.75 73 ALA A C 1
ATOM 544 O O . ALA A 1 73 ? 5.010 -4.468 -1.044 1.00 79.75 73 ALA A O 1
ATOM 545 N N . ASN A 1 74 ? 7.075 -3.750 -1.505 1.00 79.81 74 ASN A N 1
ATOM 546 C CA . ASN A 1 74 ? 7.621 -4.129 -0.200 1.00 79.81 74 ASN A CA 1
ATOM 547 C C . ASN A 1 74 ? 7.136 -3.178 0.900 1.00 79.81 74 ASN A C 1
ATOM 549 O O . ASN A 1 74 ? 6.710 -3.636 1.962 1.00 79.81 74 ASN A O 1
ATOM 553 N N . GLN A 1 75 ? 7.161 -1.871 0.644 1.00 76.38 75 GLN A N 1
ATOM 554 C CA . GLN A 1 75 ? 6.678 -0.870 1.595 1.00 76.38 75 GLN A CA 1
ATOM 555 C C . GLN A 1 75 ? 5.167 -0.988 1.833 1.00 76.38 75 GLN A C 1
ATOM 557 O O . GLN A 1 75 ? 4.712 -0.899 2.973 1.00 76.38 75 GLN A O 1
ATOM 562 N N . GLU A 1 76 ? 4.388 -1.268 0.789 1.00 76.31 76 GLU A N 1
ATOM 563 C CA . GLU A 1 76 ? 2.951 -1.504 0.906 1.00 76.31 76 GLU A CA 1
ATOM 564 C C . GLU A 1 76 ? 2.659 -2.739 1.771 1.00 76.31 76 GLU A C 1
ATOM 566 O O . GLU A 1 76 ? 1.817 -2.691 2.667 1.00 76.31 76 GLU A O 1
ATOM 571 N N . ARG A 1 77 ? 3.410 -3.834 1.593 1.00 77.25 77 ARG A N 1
ATOM 572 C CA . ARG A 1 77 ? 3.296 -5.020 2.460 1.00 77.25 77 ARG A CA 1
ATOM 573 C C . ARG A 1 77 ? 3.590 -4.706 3.928 1.00 77.25 77 ARG A C 1
ATOM 575 O O . ARG A 1 77 ? 2.881 -5.196 4.808 1.00 77.25 77 ARG A O 1
ATOM 582 N N . GLN A 1 78 ? 4.605 -3.888 4.204 1.00 73.94 78 GLN A N 1
ATOM 583 C CA . GLN A 1 78 ? 4.924 -3.453 5.569 1.00 73.94 78 GLN A CA 1
ATOM 584 C C . GLN A 1 78 ? 3.800 -2.591 6.159 1.00 73.94 78 GLN A C 1
ATOM 586 O O . GLN A 1 78 ? 3.369 -2.846 7.282 1.00 73.94 78 GLN A O 1
ATOM 591 N N . LEU A 1 79 ? 3.270 -1.647 5.376 1.00 72.81 79 LEU A N 1
ATOM 592 C CA . LEU A 1 79 ? 2.120 -0.816 5.736 1.00 72.81 79 LEU A CA 1
ATOM 593 C C . LEU A 1 79 ? 0.903 -1.673 6.117 1.00 72.81 79 LEU A C 1
ATOM 595 O O . LEU A 1 79 ? 0.329 -1.483 7.190 1.00 72.81 79 LEU A O 1
ATOM 599 N N . TRP A 1 80 ? 0.541 -2.651 5.283 1.00 71.75 80 TRP A N 1
ATOM 600 C CA . TRP A 1 80 ? -0.557 -3.577 5.570 1.00 71.75 80 TRP A CA 1
ATOM 601 C C . TRP A 1 80 ? -0.311 -4.409 6.831 1.00 71.75 80 TRP A C 1
ATOM 603 O O . TRP A 1 80 ? -1.248 -4.629 7.602 1.00 71.75 80 TRP A O 1
ATOM 613 N N . SER A 1 81 ? 0.934 -4.824 7.094 1.00 71.44 81 SER A N 1
ATOM 614 C CA . SER A 1 81 ? 1.269 -5.494 8.354 1.00 71.44 81 SER A CA 1
ATOM 615 C C . SER A 1 81 ? 1.060 -4.576 9.556 1.00 71.44 81 SER A C 1
ATOM 617 O O . SER A 1 81 ? 0.420 -4.993 10.514 1.00 71.44 81 SER A O 1
ATOM 619 N N . SER A 1 82 ? 1.516 -3.321 9.499 1.00 66.75 82 SER A N 1
ATOM 620 C CA . SER A 1 82 ? 1.334 -2.357 10.591 1.00 66.75 82 SER A CA 1
ATOM 621 C C . SER A 1 82 ? -0.136 -2.008 10.839 1.00 66.75 82 SER A C 1
ATOM 623 O O . SER A 1 82 ? -0.546 -1.890 11.990 1.00 66.75 82 SER A O 1
ATOM 625 N N . ILE A 1 83 ? -0.949 -1.891 9.784 1.00 67.44 83 ILE A N 1
ATOM 626 C CA . ILE A 1 83 ? -2.402 -1.680 9.905 1.00 67.44 83 ILE A CA 1
ATOM 627 C C . ILE A 1 83 ? -3.061 -2.886 10.581 1.00 67.44 83 ILE A C 1
ATOM 629 O O . ILE A 1 83 ? -3.865 -2.716 11.497 1.00 67.44 83 ILE A O 1
ATOM 633 N N . ARG A 1 84 ? -2.701 -4.105 10.163 1.00 71.62 84 ARG A N 1
ATOM 634 C CA . ARG A 1 84 ? -3.185 -5.347 10.777 1.00 71.62 84 ARG A CA 1
ATOM 635 C C . ARG A 1 84 ? -2.786 -5.437 12.249 1.00 71.62 84 ARG A C 1
ATOM 637 O O . ARG A 1 84 ? -3.625 -5.780 13.076 1.00 71.62 84 ARG A O 1
ATOM 644 N N . ASP A 1 85 ? -1.544 -5.106 12.585 1.00 64.38 85 ASP A N 1
ATOM 645 C CA . ASP A 1 85 ? -1.060 -5.125 13.966 1.00 64.38 85 ASP A CA 1
ATOM 646 C C . ASP A 1 85 ? -1.770 -4.064 14.816 1.00 64.38 85 ASP A C 1
ATOM 648 O O . ASP A 1 85 ? -2.159 -4.350 15.945 1.00 64.38 85 ASP A O 1
ATOM 652 N N . ALA A 1 86 ? -2.020 -2.866 14.280 1.00 61.81 86 ALA A N 1
ATOM 653 C CA . ALA A 1 86 ? -2.791 -1.826 14.962 1.00 61.81 86 ALA A CA 1
ATOM 654 C C . ALA A 1 86 ? -4.255 -2.241 15.195 1.00 61.81 86 ALA A C 1
ATOM 656 O O . ALA A 1 86 ? -4.795 -2.005 16.278 1.00 61.81 86 ALA A O 1
ATOM 657 N N . ALA A 1 87 ? -4.884 -2.896 14.216 1.00 61.53 87 ALA A N 1
ATOM 658 C CA . ALA A 1 87 ? -6.232 -3.439 14.356 1.00 61.53 87 ALA A CA 1
ATOM 659 C C . ALA A 1 87 ? -6.286 -4.568 15.405 1.00 61.53 87 ALA A C 1
ATOM 661 O O . ALA A 1 87 ? -7.172 -4.573 16.256 1.00 61.53 87 ALA A O 1
ATOM 662 N N . ASN A 1 88 ? -5.308 -5.479 15.401 1.00 61.41 88 ASN A N 1
ATOM 663 C CA . ASN A 1 88 ? -5.269 -6.630 16.307 1.00 61.41 88 ASN A CA 1
ATOM 664 C C . ASN A 1 88 ? -4.833 -6.271 17.742 1.00 61.41 88 ASN A C 1
ATOM 666 O O . ASN A 1 88 ? -5.422 -6.779 18.693 1.00 61.41 88 ASN A O 1
ATOM 670 N N . ASN A 1 89 ? -3.854 -5.377 17.929 1.00 53.31 89 ASN A N 1
ATOM 671 C CA . ASN A 1 89 ? -3.360 -4.965 19.255 1.00 53.31 89 ASN A CA 1
ATOM 672 C C . ASN A 1 89 ? -4.331 -4.042 20.010 1.00 53.31 89 ASN A C 1
ATOM 674 O O . ASN A 1 89 ? -4.249 -3.929 21.231 1.00 53.31 89 ASN A O 1
ATOM 678 N N . ARG A 1 90 ? -5.270 -3.389 19.313 1.00 52.50 90 ARG A N 1
ATOM 679 C CA . ARG A 1 90 ? -6.354 -2.608 19.938 1.00 52.50 90 ARG A CA 1
ATOM 680 C C . ARG A 1 90 ? -7.510 -3.471 20.444 1.00 52.50 90 ARG A C 1
ATOM 682 O O . ARG A 1 90 ? -8.427 -2.948 21.075 1.00 52.50 90 ARG A O 1
ATOM 689 N N . ASN A 1 91 ? -7.452 -4.785 20.245 1.00 50.94 91 ASN A N 1
ATOM 690 C CA . ASN A 1 91 ? -8.385 -5.721 20.851 1.00 50.94 91 ASN A CA 1
ATOM 691 C C . ASN A 1 91 ? -7.984 -6.065 22.303 1.00 50.94 91 ASN A C 1
ATOM 693 O O . ASN A 1 91 ? -7.757 -7.221 22.650 1.00 50.94 91 ASN A O 1
ATOM 697 N N . SER A 1 92 ? -7.893 -5.058 23.175 1.00 45.31 92 SER A N 1
ATOM 698 C CA . SER A 1 92 ? -7.653 -5.260 24.613 1.00 45.31 92 SER A CA 1
ATOM 699 C C . SER A 1 92 ? -8.905 -5.709 25.384 1.00 45.31 92 SER A C 1
ATOM 701 O O . SER A 1 92 ? -8.804 -6.056 26.558 1.00 45.31 92 SER A O 1
ATOM 703 N N . ASN A 1 93 ? -10.076 -5.728 24.728 1.00 46.44 93 ASN A N 1
ATOM 704 C CA . ASN A 1 93 ? -11.396 -5.905 25.348 1.00 46.44 93 ASN A CA 1
ATOM 705 C C . ASN A 1 93 ? -12.233 -7.079 24.778 1.00 46.44 93 ASN A C 1
ATOM 707 O O . ASN A 1 93 ? -13.433 -7.143 25.053 1.00 46.44 93 ASN A O 1
ATOM 711 N N . GLY A 1 94 ? -11.663 -7.983 23.971 1.00 47.28 94 GLY A N 1
ATOM 712 C CA . GLY A 1 94 ? -12.393 -9.143 23.424 1.00 47.28 94 GLY A CA 1
ATOM 713 C C . GLY A 1 94 ? -13.406 -8.812 22.311 1.00 47.28 94 GLY A C 1
ATOM 714 O O . GLY A 1 94 ? -14.451 -9.447 22.200 1.00 47.28 94 GLY A O 1
ATOM 715 N N . LEU A 1 95 ? -13.123 -7.807 21.481 1.00 51.56 95 LEU A N 1
ATOM 716 C CA . LEU A 1 95 ? -13.931 -7.361 20.342 1.00 51.56 95 LEU A CA 1
ATOM 717 C C . LEU A 1 95 ? -13.186 -7.559 19.012 1.00 51.56 95 LEU A C 1
ATOM 719 O O . LEU A 1 95 ? -12.092 -7.042 18.842 1.00 51.56 95 LEU A O 1
ATOM 723 N N . CYS A 1 96 ? -13.799 -8.304 18.092 1.00 51.47 96 CYS A N 1
ATOM 724 C CA . CYS A 1 96 ? -13.386 -8.620 16.716 1.00 51.47 96 CYS A CA 1
ATOM 725 C C . CYS A 1 96 ? -11.913 -8.465 16.329 1.00 51.47 96 CYS A C 1
ATOM 727 O O . CYS A 1 96 ? -11.457 -7.424 15.873 1.00 51.47 96 CYS A O 1
ATOM 729 N N . LYS A 1 97 ? -11.199 -9.586 16.394 1.00 57.28 97 LYS A N 1
ATOM 730 C CA . LYS A 1 97 ? -9.948 -9.835 15.689 1.00 57.28 97 LYS A CA 1
ATOM 731 C C . LYS A 1 97 ? -10.220 -9.949 14.187 1.00 57.28 97 LYS A C 1
ATOM 733 O O . LYS A 1 97 ? -11.154 -10.633 13.775 1.00 57.28 97 LYS A O 1
ATOM 738 N N . LEU A 1 98 ? -9.400 -9.298 13.368 1.00 55.75 98 LEU A N 1
ATOM 739 C CA . LEU A 1 98 ? -9.426 -9.476 11.919 1.00 55.75 98 LEU A CA 1
ATOM 740 C C . LEU A 1 98 ? -8.401 -10.554 11.552 1.00 55.75 98 LEU A C 1
ATOM 742 O O . LEU A 1 98 ? -7.191 -10.350 11.664 1.00 55.75 98 LEU A O 1
ATOM 746 N N . GLU A 1 99 ? -8.882 -11.708 11.113 1.00 59.25 99 GLU A N 1
ATOM 747 C CA . GLU A 1 99 ? -8.059 -12.815 10.643 1.00 59.25 99 GLU A CA 1
ATOM 748 C C . GLU A 1 99 ? -8.151 -12.911 9.123 1.00 59.25 99 GLU A C 1
ATOM 750 O O . GLU A 1 99 ? -9.237 -12.982 8.555 1.00 59.25 99 GLU A O 1
ATOM 755 N N . ILE A 1 100 ? -7.003 -12.909 8.446 1.00 55.91 100 ILE A N 1
ATOM 756 C CA . ILE A 1 100 ? -6.943 -13.289 7.034 1.00 55.91 100 ILE A CA 1
ATOM 757 C C . ILE A 1 100 ? -6.930 -14.814 7.007 1.00 55.91 100 ILE A C 1
ATOM 759 O O . ILE A 1 100 ? -5.990 -15.428 7.513 1.00 55.91 100 ILE A O 1
ATOM 763 N N . VAL A 1 101 ? -7.981 -15.411 6.457 1.00 65.19 101 VAL A N 1
ATOM 764 C CA . VAL A 1 101 ? -8.128 -16.859 6.327 1.00 65.19 101 VAL A CA 1
ATOM 765 C C . VAL A 1 101 ? -7.922 -17.217 4.863 1.00 65.19 101 VAL A C 1
ATOM 767 O O . VAL A 1 101 ? -8.554 -16.628 3.987 1.00 65.19 101 VAL A O 1
ATOM 770 N N . GLU A 1 102 ? -7.035 -18.170 4.591 1.00 57.81 102 GLU A N 1
ATOM 771 C CA . GLU A 1 102 ? -6.960 -18.806 3.277 1.00 57.81 102 GLU A CA 1
ATOM 772 C C . GLU A 1 102 ? -8.010 -19.906 3.196 1.00 57.81 102 GLU A C 1
ATOM 774 O O . GLU A 1 102 ? -7.935 -20.909 3.908 1.00 57.81 102 GLU A O 1
ATOM 779 N N . ASP A 1 103 ? -8.996 -19.707 2.324 1.00 69.44 103 ASP A N 1
ATOM 780 C CA . ASP A 1 103 ? -9.988 -20.723 2.013 1.00 69.44 103 ASP A CA 1
ATOM 781 C C . ASP A 1 103 ? -9.652 -21.419 0.684 1.00 69.44 103 ASP A C 1
ATOM 783 O O . ASP A 1 103 ? -9.434 -20.740 -0.325 1.00 69.44 103 ASP A O 1
ATOM 787 N N . PRO A 1 104 ? -9.626 -22.764 0.646 1.00 54.00 104 PRO A N 1
ATOM 788 C CA . PRO A 1 104 ? -9.245 -23.519 -0.547 1.00 54.00 104 PRO A CA 1
ATOM 789 C C . PRO A 1 104 ? -10.149 -23.308 -1.769 1.00 54.00 104 PRO A C 1
ATOM 791 O O . PRO A 1 104 ? -9.734 -23.625 -2.881 1.00 54.00 104 PRO A O 1
ATOM 794 N N . GLN A 1 105 ? -11.383 -22.829 -1.590 1.00 62.62 105 GLN A N 1
ATOM 795 C CA . GLN A 1 105 ? -12.354 -22.648 -2.674 1.00 62.62 105 GLN A CA 1
ATOM 796 C C . GLN A 1 105 ? -12.568 -21.184 -3.062 1.00 62.62 105 GLN A C 1
ATOM 798 O O . GLN A 1 105 ? -12.906 -20.900 -4.209 1.00 62.62 105 GLN A O 1
ATOM 803 N N . SER A 1 106 ? -12.381 -20.258 -2.124 1.00 63.22 106 SER A N 1
ATOM 804 C CA . SER A 1 106 ? -12.694 -18.834 -2.292 1.00 63.22 106 SER A CA 1
ATOM 805 C C . SER A 1 106 ? -11.481 -17.905 -2.174 1.00 63.22 106 SER A C 1
ATOM 807 O O . SER A 1 106 ? -11.600 -16.711 -2.449 1.00 63.22 106 SER A O 1
ATOM 809 N N . GLY A 1 107 ? -10.302 -18.443 -1.848 1.00 52.81 107 GLY A N 1
ATOM 810 C CA . GLY A 1 107 ? -9.063 -17.680 -1.719 1.00 52.81 107 GLY A CA 1
ATOM 811 C C . GLY A 1 107 ? -8.949 -16.922 -0.388 1.00 52.81 107 GLY A C 1
ATOM 812 O O . GLY A 1 107 ? -9.753 -17.131 0.529 1.00 52.81 107 GLY A O 1
ATOM 813 N N . PRO A 1 108 ? -7.924 -16.060 -0.240 1.00 45.84 108 PRO A N 1
ATOM 814 C CA . PRO A 1 108 ? -7.693 -15.319 0.992 1.00 45.84 108 PRO A CA 1
ATOM 815 C C . PRO A 1 108 ? -8.802 -14.290 1.219 1.00 45.84 108 PRO A C 1
ATOM 817 O O . PRO A 1 108 ? -9.020 -13.399 0.398 1.00 45.84 108 PRO A O 1
ATOM 820 N N . HIS A 1 109 ? -9.482 -14.378 2.359 1.00 49.38 109 HIS A N 1
ATOM 821 C CA . HIS A 1 109 ? -10.516 -13.426 2.745 1.00 49.38 109 HIS A CA 1
ATOM 822 C C . HIS A 1 109 ? -10.388 -13.011 4.212 1.00 49.38 109 HIS A C 1
ATOM 824 O O . HIS A 1 109 ? -9.835 -13.723 5.048 1.00 49.38 109 HIS A O 1
ATOM 830 N N . ALA A 1 110 ? -10.891 -11.818 4.526 1.00 52.25 110 ALA A N 1
ATOM 831 C CA . ALA A 1 110 ? -10.855 -11.281 5.877 1.00 52.25 110 ALA A CA 1
ATOM 832 C C . ALA A 1 110 ? -12.080 -11.754 6.671 1.00 52.25 110 ALA A C 1
ATOM 834 O O . ALA A 1 110 ? -13.222 -11.463 6.305 1.00 52.25 110 ALA A O 1
ATOM 835 N N . ARG A 1 111 ? -11.836 -12.464 7.771 1.00 56.59 111 ARG A N 1
ATOM 836 C CA . ARG A 1 111 ? -12.834 -12.925 8.733 1.00 56.59 111 ARG A CA 1
ATOM 837 C C . ARG A 1 111 ? -12.707 -12.120 10.022 1.00 56.59 111 ARG A C 1
ATOM 839 O O . ARG A 1 111 ? -11.609 -11.927 10.532 1.00 56.59 111 ARG A O 1
ATOM 846 N N . LEU A 1 112 ? -13.834 -11.668 10.558 1.00 58.34 112 LEU A N 1
ATOM 847 C CA . LEU A 1 112 ? -13.895 -11.091 11.900 1.00 58.34 112 LEU A CA 1
ATOM 848 C C . LEU A 1 112 ? -14.180 -12.223 12.897 1.00 58.34 112 LEU A C 1
ATOM 850 O O . LEU A 1 112 ? -15.147 -12.964 12.724 1.00 58.34 112 LEU A O 1
ATOM 854 N N . THR A 1 113 ? -13.331 -12.391 13.908 1.00 54.69 113 THR A N 1
ATOM 855 C CA . THR A 1 113 ? -13.459 -13.422 14.948 1.00 54.69 113 THR A CA 1
ATOM 856 C C . THR A 1 113 ? -13.372 -12.794 16.341 1.00 54.69 113 THR A C 1
ATOM 858 O O . THR A 1 113 ? -12.520 -11.953 16.600 1.00 54.69 113 THR A O 1
ATOM 861 N N . GLY A 1 114 ? -14.275 -13.144 17.260 1.00 54.62 114 GLY A N 1
ATOM 862 C CA . GLY A 1 114 ? -14.286 -12.597 18.626 1.00 54.62 114 GLY A CA 1
ATOM 863 C C . GLY A 1 114 ? -15.676 -12.535 19.262 1.00 54.62 11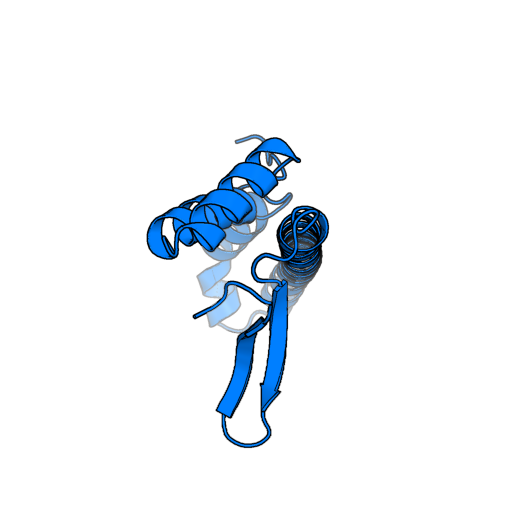4 GLY A C 1
ATOM 864 O O . GLY A 1 114 ? -16.690 -12.582 18.568 1.00 54.62 114 GLY A O 1
ATOM 865 N N . ASP A 1 115 ? -15.711 -12.400 20.589 1.00 47.06 115 ASP A N 1
ATOM 866 C CA . ASP A 1 115 ? -16.912 -12.607 21.418 1.00 47.06 115 ASP A CA 1
ATOM 867 C C . ASP A 1 115 ? -18.037 -11.583 21.206 1.00 47.06 115 ASP A C 1
ATOM 869 O O . ASP A 1 115 ? -19.168 -11.821 21.628 1.00 47.06 115 ASP A O 1
ATOM 873 N N . LYS A 1 116 ? -17.777 -10.452 20.536 1.00 48.66 116 LYS A N 1
ATOM 874 C CA . LYS A 1 116 ? -18.839 -9.514 20.122 1.00 48.66 116 LYS A CA 1
ATOM 875 C C . LYS A 1 116 ? -18.875 -9.215 18.617 1.00 48.66 116 LYS A C 1
ATOM 877 O O . LYS A 1 116 ? -19.139 -8.089 18.217 1.00 48.66 116 LYS A O 1
ATOM 882 N N . CYS A 1 117 ? -18.617 -10.236 17.795 1.00 52.97 117 CYS A N 1
ATOM 883 C CA . CYS A 1 117 ? -18.701 -10.173 16.325 1.00 52.97 117 CYS A CA 1
ATOM 884 C C . CYS A 1 117 ? -20.002 -10.714 15.722 1.00 52.97 117 CYS A C 1
ATOM 886 O O . CYS A 1 117 ? -19.990 -11.133 14.565 1.00 52.97 117 CYS A O 1
ATOM 888 N N . ASN A 1 118 ? -21.089 -10.735 16.498 1.00 47.44 118 ASN A N 1
ATOM 889 C CA . ASN A 1 118 ? -22.419 -11.053 15.974 1.00 47.44 118 ASN A CA 1
ATOM 890 C C . ASN A 1 118 ? -23.028 -9.848 15.261 1.00 47.44 118 ASN A C 1
ATOM 892 O O . ASN A 1 118 ? -23.019 -8.756 15.874 1.00 47.44 118 ASN A O 1
#

Secondary structure (DSSP, 8-state):
-------HHHHHHHHHHHHTT-HHHHHHHHHHHHHTSTTHHHHHHHHHHHHHHHHTT-HHHHHHHHHHHHHHHHHHHHHHHHHHHHHHHT-TTS--EEEEEEETTTEEEEEEESTT--

Sequence (118 aa):
MSDKTCGPAQFDAIATQLNEGNRNAANTLINKCTLGLPGATAYFNDFRQNAEAIVNGDPAAMRRSEGIFNELANQERQLWSSIRDAANNRNSNGLCKLEIVEDPQSGPHARLTGDKCN

Foldseek 3Di:
DQQDADDPVLLLQLLVCVLVVNVVSNVVSLVVNLCSHVLNVVLVVLCVVCVVVVVVPPPVSVVVSVVSVVVSVVVSVVSVVVSLCSNQVVPPPFFWRWDFDQDPPPGTDTDTDTDPPD

pLDDT: mean 70.58, std 12.76, range [40.25, 91.44]